Protein AF-T1CTG6-F1 (afdb_monomer_lite)

Sequence (85 aa):
MNLLRRTALAENLHTLDYKPVLHGDNGSTLKATTVLAMMNWLGLRASYSRPRVSDDNAFVEALLRTAKYRPQFPVKGFADLEQAR

Foldseek 3Di:
DVVVVVVCVVVVQLPDPDHEEAEDEPDVVCVPPVNVVVCVVSVHHYHYQDPPDPCSPVPVVVVVVVQCPPPPNDPVDDPDPVRVD

pLDDT: mean 79.33, std 7.98, range [57.03, 90.69]

Radius of gyration: 15.97 Å; chains: 1; bounding box: 33×28×42 Å

Organism: NCBI:txid410659

Structure (mmCIF, N/CA/C/O backbone):
data_AF-T1CTG6-F1
#
_entry.id   AF-T1CTG6-F1
#
loop_
_atom_site.group_PDB
_atom_site.id
_atom_site.type_symbol
_atom_site.label_atom_id
_atom_site.label_alt_id
_atom_site.label_comp_id
_atom_site.label_asym_id
_atom_site.label_entity_id
_atom_site.label_seq_id
_atom_site.pdbx_PDB_ins_code
_atom_site.Cartn_x
_atom_site.Cartn_y
_atom_site.Cartn_z
_atom_site.occupancy
_atom_site.B_iso_or_equiv
_atom_site.auth_seq_id
_atom_site.auth_comp_id
_atom_site.auth_asym_id
_atom_site.auth_atom_id
_atom_site.pdbx_PDB_model_num
ATOM 1 N N . MET A 1 1 ? 2.205 -12.960 1.258 1.00 57.03 1 MET A N 1
ATOM 2 C CA . MET A 1 1 ? 2.612 -13.412 -0.094 1.00 57.03 1 MET A CA 1
ATOM 3 C C . MET A 1 1 ? 1.455 -13.953 -0.945 1.00 57.03 1 MET A C 1
ATOM 5 O O . MET A 1 1 ? 1.451 -13.720 -2.145 1.00 57.03 1 MET A O 1
ATOM 9 N N . ASN A 1 2 ? 0.461 -14.624 -0.346 1.00 72.31 2 ASN A N 1
ATOM 10 C CA . ASN A 1 2 ? -0.705 -15.155 -1.069 1.00 72.31 2 ASN A CA 1
ATOM 11 C C . ASN A 1 2 ? -1.563 -14.053 -1.736 1.00 72.31 2 ASN A C 1
ATOM 13 O O . ASN A 1 2 ? -2.021 -14.222 -2.859 1.00 72.31 2 ASN A O 1
ATOM 17 N N . LEU A 1 3 ? -1.710 -12.890 -1.087 1.00 78.62 3 LEU A N 1
ATOM 18 C CA . LEU A 1 3 ? -2.540 -11.791 -1.595 1.00 78.62 3 LEU A CA 1
ATOM 19 C C . LEU A 1 3 ? -2.083 -11.267 -2.965 1.00 78.62 3 LEU A C 1
ATOM 21 O O . LEU A 1 3 ? -2.867 -11.305 -3.899 1.00 78.62 3 LEU A O 1
ATOM 25 N N . LEU A 1 4 ? -0.815 -10.860 -3.112 1.00 78.31 4 LEU A N 1
ATOM 26 C CA . LEU A 1 4 ? -0.311 -10.290 -4.371 1.00 78.31 4 LEU A CA 1
ATOM 27 C C . LEU A 1 4 ? -0.482 -11.256 -5.551 1.00 78.31 4 LEU A C 1
ATOM 29 O O . LEU A 1 4 ? -0.929 -10.853 -6.619 1.00 78.31 4 LEU A O 1
ATOM 33 N N . ARG A 1 5 ? -0.177 -12.543 -5.341 1.00 79.50 5 ARG A N 1
ATOM 34 C CA . ARG A 1 5 ? -0.361 -13.582 -6.362 1.00 79.50 5 ARG A CA 1
ATOM 35 C C . ARG A 1 5 ? -1.835 -13.757 -6.727 1.00 79.50 5 ARG A C 1
ATOM 37 O O . ARG A 1 5 ? -2.158 -13.836 -7.905 1.00 79.50 5 ARG A O 1
ATOM 44 N N . ARG A 1 6 ? -2.723 -13.815 -5.729 1.00 84.88 6 ARG A N 1
ATOM 45 C CA . ARG A 1 6 ? -4.170 -13.946 -5.947 1.00 84.88 6 ARG A CA 1
ATOM 46 C C . ARG A 1 6 ? -4.735 -12.750 -6.698 1.00 84.88 6 ARG A C 1
ATOM 48 O O . ARG A 1 6 ? -5.453 -12.957 -7.664 1.00 84.88 6 ARG A O 1
ATOM 55 N N . THR A 1 7 ? -4.378 -11.534 -6.294 1.00 83.69 7 THR A N 1
ATOM 56 C CA . THR A 1 7 ? -4.808 -10.306 -6.967 1.00 83.69 7 THR A CA 1
ATOM 57 C C . THR A 1 7 ? -4.283 -10.262 -8.396 1.00 83.69 7 THR A C 1
ATOM 59 O O . THR A 1 7 ? -5.054 -10.030 -9.311 1.00 83.69 7 THR A O 1
ATOM 62 N N . ALA A 1 8 ? -3.005 -10.573 -8.627 1.00 83.81 8 ALA A N 1
ATOM 63 C CA . ALA A 1 8 ? -2.443 -10.542 -9.975 1.00 83.81 8 ALA A CA 1
ATOM 64 C C . ALA A 1 8 ? -3.100 -11.541 -10.941 1.00 83.81 8 ALA A C 1
ATOM 66 O O . ALA A 1 8 ? -3.212 -11.260 -12.134 1.00 83.81 8 ALA A O 1
ATOM 67 N N . LEU A 1 9 ? -3.532 -12.697 -10.433 1.00 84.94 9 LEU A N 1
ATOM 68 C CA . LEU A 1 9 ? -4.291 -13.672 -11.213 1.00 84.94 9 LEU A CA 1
ATOM 69 C C . LEU A 1 9 ? -5.744 -13.233 -11.414 1.00 84.94 9 LEU A C 1
ATOM 71 O O . LEU A 1 9 ? -6.231 -13.307 -12.534 1.00 84.94 9 LEU A O 1
ATOM 75 N N . ALA A 1 10 ? -6.413 -12.746 -10.365 1.00 86.56 10 ALA A N 1
ATOM 76 C CA . ALA A 1 10 ? -7.798 -12.279 -10.441 1.00 86.56 10 ALA A CA 1
ATOM 77 C C . ALA A 1 10 ? -7.963 -11.098 -11.413 1.00 86.56 10 ALA A C 1
ATOM 79 O O . ALA A 1 10 ? -8.920 -11.058 -12.176 1.00 86.56 10 ALA A O 1
ATOM 80 N N . GLU A 1 11 ? -6.991 -10.187 -11.427 1.00 84.50 11 GLU A N 1
ATOM 81 C CA . GLU A 1 11 ? -6.962 -9.007 -12.297 1.00 84.50 11 GLU A CA 1
ATOM 82 C C . GLU A 1 11 ? -6.310 -9.290 -13.665 1.00 84.50 11 GLU A C 1
ATOM 84 O O . GLU A 1 11 ? -6.084 -8.371 -14.446 1.00 84.50 11 GLU A O 1
ATOM 89 N N . ASN A 1 12 ? -5.955 -10.550 -13.960 1.00 86.38 12 ASN A N 1
ATOM 90 C CA . ASN A 1 12 ? -5.290 -10.968 -15.202 1.00 86.38 12 ASN A CA 1
ATOM 91 C C . ASN A 1 12 ? -4.058 -10.119 -15.575 1.00 86.38 12 ASN A C 1
ATOM 93 O O . ASN A 1 12 ? -3.748 -9.916 -16.744 1.00 86.38 12 ASN A O 1
ATOM 97 N N . LEU A 1 13 ? -3.282 -9.661 -14.587 1.00 83.88 13 LEU A N 1
ATOM 98 C CA . LEU A 1 13 ? -2.159 -8.739 -14.824 1.00 83.88 13 LEU A CA 1
ATOM 99 C C . LEU A 1 13 ? -1.063 -9.327 -15.726 1.00 83.88 13 LEU A C 1
ATOM 101 O O . LEU A 1 13 ? -0.254 -8.599 -16.294 1.00 83.88 13 LEU A O 1
ATOM 105 N N . HIS A 1 14 ? -1.025 -10.654 -15.836 1.00 78.88 14 HIS A N 1
ATOM 106 C CA . HIS A 1 14 ? -0.096 -11.395 -16.680 1.00 78.88 14 HIS A CA 1
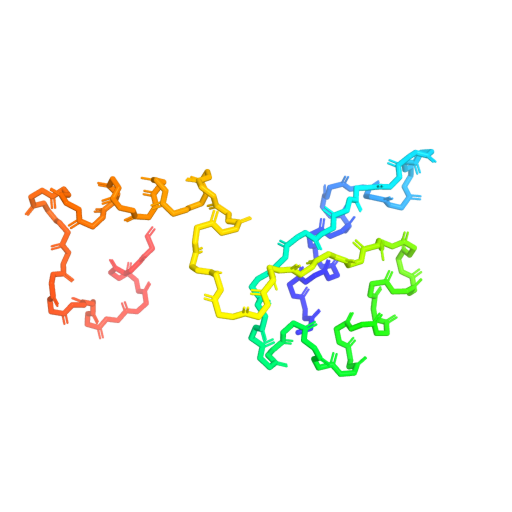ATOM 107 C C . HIS A 1 14 ? -0.431 -11.313 -18.176 1.00 78.88 14 HIS A C 1
ATOM 109 O O . HIS A 1 14 ? 0.460 -11.550 -18.985 1.00 78.88 14 HIS A O 1
ATOM 115 N N . THR A 1 15 ? -1.672 -10.974 -18.542 1.00 82.62 15 THR A N 1
ATOM 116 C CA . THR A 1 15 ? -2.112 -10.848 -19.941 1.00 82.62 15 THR A CA 1
ATOM 117 C C . THR A 1 15 ? -2.068 -9.410 -20.453 1.00 82.62 15 THR A C 1
ATOM 119 O O . THR A 1 15 ? -2.412 -9.172 -21.605 1.00 82.62 15 THR A O 1
ATOM 122 N N . LEU A 1 16 ? -1.711 -8.440 -19.606 1.00 83.12 16 LEU A N 1
ATOM 123 C CA . LEU A 1 16 ? -1.677 -7.028 -19.980 1.00 83.12 16 LEU A CA 1
ATOM 124 C C . LEU A 1 16 ? -0.371 -6.687 -20.706 1.00 83.12 16 LEU A C 1
ATOM 126 O O . LEU A 1 16 ? 0.714 -6.927 -20.171 1.00 83.12 16 LEU A O 1
ATOM 130 N N . ASP A 1 17 ? -0.484 -6.033 -21.863 1.00 83.88 17 ASP A N 1
ATOM 131 C CA . ASP A 1 17 ? 0.666 -5.478 -22.594 1.00 83.88 17 ASP A CA 1
ATOM 132 C C . ASP A 1 17 ? 1.368 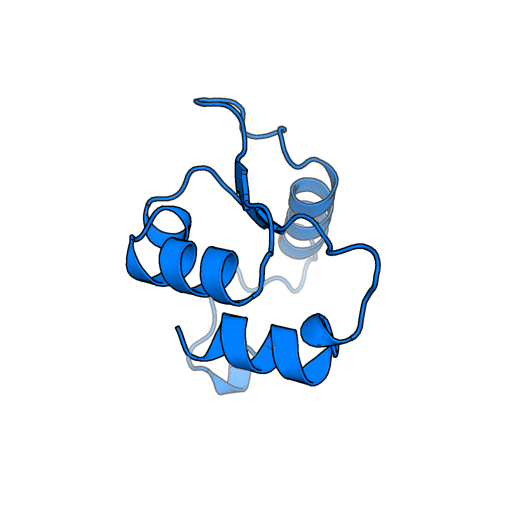-4.371 -21.791 1.00 83.88 17 ASP A C 1
ATOM 134 O O . ASP A 1 17 ? 2.593 -4.244 -21.810 1.00 83.88 17 ASP A O 1
ATOM 138 N N . TYR A 1 18 ? 0.590 -3.589 -21.031 1.00 82.75 18 TYR A N 1
ATOM 139 C CA . TYR A 1 18 ? 1.095 -2.579 -20.107 1.00 82.75 18 TYR A CA 1
ATOM 140 C C . TYR A 1 18 ? 0.764 -2.945 -18.662 1.00 82.75 18 TYR A C 1
ATOM 142 O O . TYR A 1 18 ? -0.397 -2.980 -18.249 1.00 82.75 18 TYR A O 1
ATOM 150 N N . LYS A 1 19 ? 1.810 -3.201 -17.876 1.00 82.69 19 LYS A N 1
ATOM 151 C CA . LYS A 1 19 ? 1.675 -3.642 -16.488 1.00 82.69 19 LYS A CA 1
ATOM 152 C C . LYS A 1 19 ? 1.480 -2.457 -15.538 1.00 82.69 19 LYS A C 1
ATOM 154 O O . LYS A 1 19 ? 2.208 -1.466 -15.644 1.00 82.69 19 LYS A O 1
ATOM 159 N N . PRO A 1 20 ? 0.547 -2.549 -14.574 1.00 83.56 20 PRO A N 1
ATOM 160 C CA . PRO A 1 20 ? 0.336 -1.482 -13.609 1.00 83.56 20 PRO A CA 1
ATOM 161 C C . PRO A 1 20 ? 1.526 -1.347 -12.654 1.00 83.56 20 PRO A C 1
ATOM 163 O O . PRO A 1 20 ? 2.258 -2.299 -12.368 1.00 83.56 20 PRO A O 1
ATOM 166 N N . VAL A 1 21 ? 1.699 -0.136 -12.131 1.00 83.56 21 VAL A N 1
ATOM 167 C CA . VAL A 1 21 ? 2.677 0.161 -11.083 1.00 83.56 21 VAL A CA 1
ATOM 168 C C . VAL A 1 21 ? 1.991 -0.002 -9.738 1.00 83.56 21 VAL A C 1
ATOM 170 O O . VAL A 1 21 ? 0.960 0.619 -9.486 1.00 83.56 21 VAL A O 1
ATOM 173 N N . LEU A 1 22 ? 2.576 -0.806 -8.859 1.00 84.12 22 LEU A N 1
ATOM 174 C CA . LEU A 1 22 ? 2.086 -0.958 -7.499 1.00 84.12 22 LEU A CA 1
ATOM 175 C C . LEU A 1 22 ? 2.745 0.103 -6.618 1.00 84.12 22 LEU A C 1
ATOM 177 O O . LEU A 1 22 ? 3.926 -0.005 -6.288 1.00 84.12 22 LEU A O 1
ATOM 181 N N . HIS A 1 23 ? 1.984 1.144 -6.278 1.00 83.62 23 HIS A N 1
ATOM 182 C CA . HIS A 1 23 ? 2.423 2.179 -5.348 1.00 83.62 23 HIS A CA 1
ATOM 183 C C . HIS A 1 23 ? 2.071 1.787 -3.912 1.00 83.62 23 HIS A C 1
ATOM 185 O O . HIS A 1 23 ? 0.927 1.438 -3.620 1.00 83.62 23 HIS A O 1
ATOM 191 N N . GLY A 1 24 ? 3.054 1.840 -3.021 1.00 78.06 24 GLY A N 1
ATOM 192 C CA . GLY A 1 24 ? 2.899 1.485 -1.619 1.00 78.06 24 GLY A CA 1
ATOM 193 C C . GLY A 1 24 ? 3.556 2.495 -0.689 1.00 78.06 24 GLY A C 1
ATOM 194 O O . GLY A 1 24 ? 4.393 3.299 -1.105 1.00 78.06 24 GLY A O 1
ATOM 195 N N . ASP A 1 25 ? 3.190 2.435 0.589 1.00 73.31 25 ASP A N 1
ATOM 196 C CA . ASP A 1 25 ? 3.905 3.197 1.602 1.00 73.31 25 ASP A CA 1
ATOM 197 C C . ASP A 1 25 ? 5.359 2.711 1.715 1.00 73.31 25 ASP A C 1
ATOM 199 O O . ASP A 1 25 ? 5.753 1.634 1.254 1.00 73.31 25 ASP A O 1
ATOM 203 N N . ASN A 1 26 ? 6.202 3.526 2.339 1.00 65.50 26 ASN A N 1
ATOM 204 C CA . ASN A 1 26 ? 7.611 3.195 2.526 1.00 65.50 26 ASN A CA 1
ATOM 205 C C . ASN A 1 26 ? 7.837 2.141 3.638 1.00 65.50 26 ASN A C 1
ATOM 207 O O . ASN A 1 26 ? 8.967 2.006 4.133 1.00 65.50 26 ASN A O 1
ATOM 211 N N . GLY A 1 27 ? 6.778 1.427 4.040 1.00 64.38 27 GLY A N 1
ATOM 212 C CA . GLY A 1 27 ? 6.757 0.436 5.104 1.00 64.38 27 GLY A CA 1
ATOM 213 C C . GLY A 1 27 ? 7.614 -0.790 4.791 1.00 64.38 27 GLY A C 1
ATOM 214 O O . GLY A 1 27 ? 7.798 -1.197 3.641 1.00 64.38 27 GLY A O 1
ATOM 215 N N . SER A 1 28 ? 8.158 -1.407 5.838 1.00 57.91 28 SER A N 1
ATOM 216 C CA . SER A 1 28 ? 9.057 -2.566 5.732 1.00 57.91 28 SER A CA 1
ATOM 217 C C . SER A 1 28 ? 8.412 -3.772 5.036 1.00 57.91 28 SER A C 1
ATOM 219 O O . SER A 1 28 ? 9.103 -4.531 4.360 1.00 57.91 28 SER A O 1
ATOM 221 N N . THR A 1 29 ? 7.087 -3.919 5.125 1.00 60.72 29 THR A N 1
ATOM 222 C CA . THR A 1 29 ? 6.330 -5.032 4.532 1.00 60.72 29 THR A CA 1
ATOM 223 C C . THR A 1 29 ? 6.368 -5.036 3.000 1.00 60.72 29 THR A C 1
ATOM 225 O O . THR A 1 29 ? 6.530 -6.095 2.396 1.00 60.72 29 THR A O 1
ATOM 228 N N . LEU A 1 30 ? 6.266 -3.868 2.357 1.00 59.03 30 LEU A N 1
ATOM 229 C CA . LEU A 1 30 ? 6.332 -3.725 0.893 1.00 59.03 30 LEU A CA 1
ATOM 230 C C . LEU A 1 30 ? 7.773 -3.741 0.354 1.00 59.03 30 LEU A C 1
ATOM 232 O O . LEU A 1 30 ? 7.987 -3.918 -0.846 1.00 59.03 30 LEU A O 1
ATOM 236 N N . LYS A 1 31 ? 8.760 -3.596 1.244 1.00 60.66 31 LYS A N 1
ATOM 237 C CA . LYS A 1 31 ? 10.195 -3.753 0.963 1.00 60.66 31 LYS A CA 1
ATOM 238 C C . LYS A 1 31 ? 10.710 -5.166 1.232 1.00 60.66 31 LYS A C 1
ATOM 240 O O . LYS A 1 31 ? 11.874 -5.448 0.960 1.00 60.66 31 LYS A O 1
ATOM 245 N N . ALA A 1 32 ? 9.872 -6.055 1.767 1.00 70.81 32 ALA A N 1
ATOM 246 C CA . ALA A 1 32 ? 10.267 -7.427 2.033 1.00 70.81 32 ALA A CA 1
ATOM 247 C C . ALA A 1 32 ? 10.685 -8.119 0.725 1.00 70.81 32 ALA A C 1
ATOM 249 O O . ALA A 1 32 ? 9.940 -8.118 -0.260 1.00 70.81 32 ALA A O 1
ATOM 250 N N . THR A 1 33 ? 11.860 -8.750 0.737 1.00 69.62 33 THR A N 1
ATOM 251 C CA . THR A 1 33 ? 12.504 -9.389 -0.424 1.00 69.62 33 THR A CA 1
ATOM 252 C C . THR A 1 33 ? 11.559 -10.314 -1.186 1.00 69.62 33 THR A C 1
ATOM 254 O O . THR A 1 33 ? 11.552 -10.344 -2.412 1.00 69.62 33 THR A O 1
ATOM 257 N N . THR A 1 34 ? 10.698 -11.031 -0.467 1.00 75.25 34 THR A N 1
ATOM 258 C CA . THR A 1 34 ? 9.736 -11.971 -1.043 1.00 75.25 34 THR A CA 1
ATOM 259 C C . THR A 1 34 ? 8.628 -11.276 -1.845 1.00 75.25 34 THR A C 1
ATOM 261 O O . THR A 1 34 ? 8.178 -11.802 -2.861 1.00 75.25 34 THR A O 1
ATOM 264 N N . VAL A 1 35 ? 8.174 -10.092 -1.420 1.00 76.44 35 VAL A N 1
ATOM 265 C CA . VAL A 1 35 ? 7.160 -9.309 -2.147 1.00 76.44 35 VAL A CA 1
ATOM 266 C C . VAL A 1 35 ? 7.771 -8.727 -3.419 1.00 76.44 35 VAL A C 1
ATOM 268 O O . VAL A 1 35 ? 7.189 -8.879 -4.489 1.00 76.44 35 VAL A O 1
ATOM 271 N N . LEU A 1 36 ? 8.972 -8.157 -3.314 1.00 79.19 36 LEU A N 1
ATOM 272 C CA . LEU A 1 36 ? 9.740 -7.663 -4.459 1.00 79.19 36 LEU A CA 1
ATOM 273 C C . LEU A 1 36 ? 10.018 -8.767 -5.487 1.00 79.19 36 LEU A C 1
ATOM 275 O O . LEU A 1 36 ? 9.792 -8.569 -6.676 1.00 79.19 36 LEU A O 1
ATOM 279 N N . ALA A 1 37 ? 10.431 -9.956 -5.038 1.00 80.44 37 ALA A N 1
ATOM 280 C CA . ALA A 1 37 ? 10.663 -11.102 -5.915 1.00 80.44 37 ALA A CA 1
ATOM 281 C C . ALA A 1 37 ? 9.393 -11.521 -6.677 1.00 80.44 37 ALA A C 1
ATOM 283 O O . ALA A 1 37 ? 9.459 -11.821 -7.867 1.00 80.44 37 ALA A O 1
ATOM 284 N N . MET A 1 38 ? 8.229 -11.494 -6.022 1.00 81.62 38 MET A N 1
ATOM 285 C CA . MET A 1 38 ? 6.948 -11.789 -6.673 1.00 81.62 38 MET A CA 1
ATOM 286 C C . MET A 1 38 ? 6.530 -10.692 -7.655 1.00 81.62 38 MET A C 1
ATOM 288 O O . MET A 1 38 ? 6.062 -11.010 -8.743 1.00 81.62 38 MET A O 1
ATOM 292 N N . MET A 1 39 ? 6.715 -9.415 -7.309 1.00 83.50 39 MET A N 1
ATOM 293 C CA . MET A 1 39 ? 6.460 -8.312 -8.241 1.00 83.50 39 MET A CA 1
ATOM 294 C C . MET A 1 39 ? 7.343 -8.439 -9.488 1.00 83.50 39 MET A C 1
ATOM 296 O O . MET A 1 39 ? 6.823 -8.367 -10.596 1.00 83.50 39 MET A O 1
ATOM 300 N N . ASN A 1 40 ? 8.634 -8.740 -9.315 1.00 82.06 40 ASN A N 1
ATOM 301 C CA . ASN A 1 40 ? 9.560 -8.991 -10.421 1.00 82.06 40 ASN A CA 1
ATOM 302 C C . ASN A 1 40 ? 9.118 -10.179 -11.281 1.00 82.06 40 ASN A C 1
ATOM 304 O O . ASN A 1 40 ? 9.084 -10.063 -12.502 1.00 82.06 40 ASN A O 1
ATOM 308 N N . TRP A 1 41 ? 8.722 -11.296 -10.660 1.00 80.94 41 TRP A N 1
ATOM 309 C CA . TRP A 1 41 ? 8.219 -12.467 -11.384 1.00 80.94 41 TRP A CA 1
ATOM 310 C C . TRP A 1 41 ? 6.960 -12.148 -12.206 1.00 80.94 41 TRP A C 1
ATOM 312 O O . TRP A 1 41 ? 6.811 -12.618 -13.330 1.00 80.94 41 TRP A O 1
ATOM 322 N N . LEU A 1 42 ? 6.084 -11.288 -11.683 1.00 81.00 42 LEU A N 1
ATOM 323 C CA . LEU A 1 42 ? 4.891 -10.801 -12.379 1.00 81.00 42 LEU A CA 1
ATOM 324 C C . LEU A 1 42 ? 5.185 -9.655 -13.363 1.00 81.00 42 LEU A C 1
ATOM 326 O O . LEU A 1 42 ? 4.293 -9.254 -14.109 1.00 81.00 42 LEU A O 1
ATOM 330 N N . GLY A 1 43 ? 6.409 -9.121 -13.400 1.00 82.38 43 GLY A N 1
ATOM 331 C CA . GLY A 1 43 ? 6.800 -7.930 -14.164 1.00 82.38 43 GLY A CA 1
ATOM 332 C C . GLY A 1 43 ? 6.136 -6.627 -13.700 1.00 82.38 43 GLY A C 1
ATOM 333 O O . GLY A 1 43 ? 6.022 -5.690 -14.484 1.00 82.38 43 GLY A O 1
ATOM 334 N N . LEU A 1 44 ? 5.660 -6.570 -12.457 1.00 85.62 44 LEU A N 1
ATOM 335 C CA . LEU A 1 44 ? 5.069 -5.374 -11.860 1.00 85.62 44 LEU A CA 1
ATOM 336 C C . LEU A 1 44 ? 6.168 -4.459 -11.319 1.00 85.62 44 LEU A C 1
ATOM 338 O O . LEU A 1 44 ? 7.089 -4.913 -10.640 1.00 85.62 44 LEU A O 1
ATOM 342 N N . ARG A 1 45 ? 6.045 -3.152 -11.565 1.00 84.19 45 ARG A N 1
ATOM 343 C CA . ARG A 1 45 ? 6.963 -2.155 -11.001 1.00 84.19 45 ARG A CA 1
ATOM 344 C C . ARG A 1 45 ? 6.457 -1.686 -9.641 1.00 84.19 45 ARG A C 1
ATOM 346 O O . ARG A 1 45 ? 5.309 -1.264 -9.533 1.00 84.19 45 ARG A O 1
ATOM 353 N N . ALA A 1 46 ? 7.324 -1.701 -8.633 1.00 80.69 46 ALA A N 1
ATOM 354 C CA . ALA A 1 46 ? 7.044 -1.082 -7.342 1.00 80.69 46 ALA A CA 1
ATOM 355 C C . ALA A 1 46 ? 7.337 0.426 -7.386 1.00 80.69 46 ALA A C 1
ATOM 357 O O . ALA A 1 46 ? 8.335 0.863 -7.962 1.00 80.69 46 ALA A O 1
ATOM 358 N N . SER A 1 47 ? 6.479 1.217 -6.755 1.00 82.25 47 SER A N 1
ATOM 359 C CA . SER A 1 47 ? 6.708 2.627 -6.448 1.00 82.25 47 SER A CA 1
ATOM 360 C C . SER A 1 47 ? 6.451 2.837 -4.960 1.00 82.25 47 SER A C 1
ATOM 362 O O . SER A 1 47 ? 5.581 2.187 -4.385 1.00 82.25 47 SER A O 1
ATOM 364 N N . TYR A 1 48 ? 7.218 3.721 -4.332 1.00 77.88 48 TYR A N 1
ATOM 365 C CA . TYR A 1 48 ? 7.140 3.957 -2.896 1.00 77.88 48 TYR A CA 1
ATOM 366 C C . TYR A 1 48 ? 6.969 5.437 -2.610 1.00 77.88 48 TYR A C 1
ATOM 368 O O . TYR A 1 48 ? 7.567 6.266 -3.301 1.00 77.88 48 TYR A O 1
ATOM 376 N N . SER A 1 49 ? 6.208 5.750 -1.563 1.00 74.38 49 SER A N 1
ATOM 377 C CA . SER A 1 49 ? 6.124 7.109 -1.032 1.00 74.38 49 SER A CA 1
ATOM 378 C C . SER A 1 49 ? 7.511 7.637 -0.648 1.00 74.38 49 SER A C 1
ATOM 380 O O . SER A 1 49 ? 8.352 6.888 -0.148 1.00 74.38 49 SER A O 1
ATOM 382 N N . ARG A 1 50 ? 7.777 8.927 -0.838 1.00 76.75 50 ARG A N 1
ATOM 383 C CA . ARG A 1 50 ? 9.037 9.577 -0.463 1.00 76.75 50 ARG A CA 1
ATOM 384 C C . ARG A 1 50 ? 9.291 9.471 1.048 1.00 76.75 50 ARG A C 1
ATOM 386 O O . ARG A 1 50 ? 8.354 9.505 1.848 1.00 76.75 50 ARG A O 1
ATOM 393 N N . PRO A 1 51 ? 10.557 9.339 1.488 1.00 71.75 51 PRO A N 1
ATOM 394 C CA . PRO A 1 51 ? 10.877 9.324 2.911 1.00 71.75 51 PRO A CA 1
ATOM 395 C C . PRO A 1 51 ? 10.364 10.588 3.611 1.00 71.75 51 PRO A C 1
ATOM 397 O O . PRO A 1 51 ? 10.663 11.696 3.175 1.00 71.75 51 PRO A O 1
ATOM 400 N N . ARG A 1 52 ? 9.647 10.407 4.729 1.00 65.19 52 ARG A N 1
ATOM 401 C CA . ARG A 1 52 ? 9.111 11.486 5.585 1.00 65.19 52 ARG A CA 1
ATOM 402 C C . ARG A 1 52 ? 8.048 12.381 4.927 1.00 65.19 52 ARG A C 1
ATOM 404 O O . ARG A 1 52 ? 7.831 13.492 5.397 1.00 65.19 52 ARG A O 1
ATOM 411 N N . VAL A 1 53 ? 7.366 11.898 3.888 1.00 65.62 53 VAL A N 1
ATOM 412 C CA . VAL A 1 53 ? 6.202 12.568 3.287 1.00 65.62 53 VAL A CA 1
ATOM 413 C C . VAL A 1 53 ? 4.980 11.681 3.504 1.00 65.62 53 VAL A C 1
ATOM 415 O O . VAL A 1 53 ? 4.906 10.602 2.925 1.00 65.62 53 VAL A O 1
ATOM 418 N N . SER A 1 54 ? 4.053 12.100 4.371 1.00 59.97 54 SER A N 1
ATOM 419 C CA . SER A 1 54 ? 2.788 11.378 4.580 1.00 59.97 54 SER A CA 1
ATOM 420 C C . SER A 1 54 ? 1.882 11.498 3.351 1.00 59.97 54 SER A C 1
ATOM 422 O O . SER A 1 54 ? 1.425 10.497 2.819 1.00 59.97 54 SER A O 1
ATOM 424 N N . ASP A 1 55 ? 1.785 12.701 2.784 1.00 64.38 55 ASP A N 1
ATOM 425 C CA . ASP A 1 55 ? 0.867 13.036 1.683 1.00 64.38 55 ASP A CA 1
ATOM 426 C C . ASP A 1 55 ? 1.324 12.554 0.289 1.00 64.38 55 ASP A C 1
ATOM 428 O O . ASP A 1 55 ? 0.886 13.046 -0.747 1.00 64.38 55 ASP A O 1
ATOM 432 N N . ASP A 1 56 ? 2.235 11.581 0.214 1.00 72.31 56 ASP A N 1
ATOM 433 C CA . ASP A 1 56 ? 2.688 11.059 -1.084 1.00 72.31 56 ASP A CA 1
ATOM 434 C C . ASP A 1 56 ? 1.645 10.127 -1.735 1.00 72.31 56 ASP A C 1
ATOM 436 O O . ASP A 1 56 ? 1.838 9.665 -2.857 1.00 72.31 56 ASP A O 1
ATOM 440 N N . ASN A 1 57 ? 0.521 9.876 -1.049 1.00 76.19 57 ASN A N 1
ATOM 441 C CA . ASN A 1 57 ? -0.633 9.137 -1.556 1.00 76.19 57 ASN A CA 1
ATOM 442 C C . ASN A 1 57 ? -1.965 9.814 -1.172 1.00 76.19 57 ASN A C 1
ATOM 444 O O . ASN A 1 57 ? -2.827 9.210 -0.525 1.00 76.19 57 ASN A O 1
ATOM 448 N N . ALA A 1 58 ? -2.137 11.072 -1.593 1.00 79.81 58 ALA A N 1
ATOM 449 C CA . ALA A 1 58 ? -3.300 11.911 -1.287 1.00 79.81 58 ALA A CA 1
ATOM 450 C C . ALA A 1 58 ? -4.659 11.216 -1.508 1.00 79.81 58 ALA A C 1
ATOM 452 O O . ALA A 1 58 ? -5.600 11.422 -0.740 1.00 79.81 58 ALA A O 1
ATOM 453 N N . PHE A 1 59 ? -4.774 10.357 -2.531 1.00 82.12 59 PHE A N 1
ATOM 454 C CA . PHE A 1 59 ? -6.001 9.603 -2.804 1.00 82.12 59 PHE A CA 1
ATOM 455 C C . PHE A 1 59 ? -6.336 8.615 -1.678 1.00 82.12 59 PHE A C 1
ATOM 457 O O . PHE A 1 59 ? -7.443 8.641 -1.136 1.00 82.12 59 PHE A O 1
ATOM 464 N N . VAL A 1 60 ? -5.381 7.761 -1.295 1.00 82.06 60 VAL A N 1
ATOM 465 C CA . VAL A 1 60 ? -5.591 6.780 -0.220 1.00 82.06 60 VAL A CA 1
ATOM 466 C C . VAL A 1 60 ? -5.725 7.478 1.131 1.00 82.06 60 VAL A C 1
ATOM 468 O O . VAL A 1 60 ? -6.578 7.090 1.929 1.00 82.06 60 VAL A O 1
ATOM 471 N N . GLU A 1 61 ? -4.960 8.541 1.388 1.00 81.75 61 GLU A N 1
ATOM 472 C CA . GLU A 1 61 ? -5.091 9.316 2.625 1.00 81.75 61 GLU A CA 1
ATOM 473 C C . GLU A 1 61 ? -6.469 9.979 2.750 1.00 81.75 61 GLU A C 1
ATOM 475 O O . GLU A 1 61 ? -7.101 9.885 3.805 1.00 81.75 61 GLU A O 1
ATOM 480 N N . ALA A 1 62 ? -6.985 10.593 1.680 1.00 85.56 62 ALA A N 1
ATOM 481 C CA . ALA A 1 62 ? -8.319 11.190 1.670 1.00 85.56 62 ALA A CA 1
ATOM 482 C C . ALA A 1 62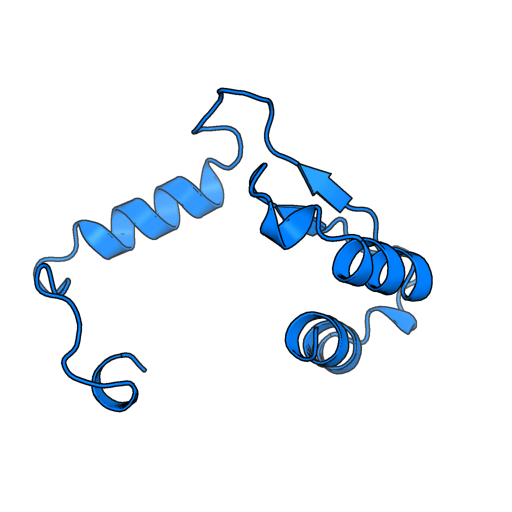 ? -9.423 10.143 1.876 1.00 85.56 62 ALA A C 1
ATOM 484 O O . ALA A 1 62 ? -10.380 10.397 2.617 1.00 85.56 62 ALA A O 1
ATOM 485 N N . LEU A 1 63 ? -9.273 8.959 1.273 1.00 86.38 63 LEU A N 1
ATOM 486 C CA . LEU A 1 63 ? -10.187 7.835 1.464 1.00 86.38 63 LEU A CA 1
ATOM 487 C C . LEU A 1 63 ? -10.192 7.366 2.927 1.00 86.38 63 LEU A C 1
ATOM 489 O O . LEU A 1 63 ? -11.251 7.290 3.552 1.00 86.38 63 LEU A O 1
ATOM 493 N N . LEU A 1 64 ? -9.013 7.106 3.501 1.00 85.56 64 LEU A N 1
ATOM 494 C CA . LEU A 1 64 ? -8.874 6.657 4.889 1.00 85.56 64 LEU A CA 1
ATOM 495 C C . LEU A 1 64 ? -9.348 7.717 5.884 1.00 85.56 64 LEU A C 1
ATOM 497 O O . LEU A 1 64 ? -9.968 7.383 6.894 1.00 85.56 64 LEU A O 1
ATOM 501 N N . ARG A 1 65 ? -9.091 8.997 5.601 1.00 86.12 65 ARG A N 1
ATOM 502 C CA . ARG A 1 65 ? -9.620 10.117 6.381 1.00 86.12 65 ARG A CA 1
ATOM 503 C C . ARG A 1 65 ? -11.144 10.098 6.348 1.00 86.12 65 ARG A C 1
ATOM 505 O O . ARG A 1 65 ? -11.766 10.027 7.397 1.00 86.12 65 ARG A O 1
ATOM 512 N N . THR A 1 66 ? -11.755 10.060 5.171 1.00 87.69 66 THR A N 1
ATOM 513 C CA . THR A 1 66 ? -13.220 9.989 5.048 1.00 87.69 66 THR A CA 1
ATOM 514 C C . THR A 1 66 ? -13.807 8.819 5.843 1.00 87.69 66 THR A C 1
ATOM 516 O O . THR A 1 66 ? -14.786 8.998 6.565 1.00 87.69 66 THR A O 1
ATOM 519 N N . ALA A 1 67 ? -13.176 7.642 5.785 1.00 86.25 67 ALA A N 1
ATOM 520 C CA . ALA A 1 67 ? -13.613 6.474 6.546 1.00 86.25 67 ALA A CA 1
ATOM 521 C C . ALA A 1 67 ? -13.542 6.695 8.071 1.00 86.25 67 ALA A C 1
ATOM 523 O O . ALA A 1 67 ? -14.498 6.382 8.777 1.00 86.25 67 ALA A O 1
ATOM 524 N N . LYS A 1 68 ? -12.443 7.276 8.576 1.00 84.38 68 LYS A N 1
ATOM 525 C CA . LYS A 1 68 ? -12.216 7.514 10.015 1.00 84.38 68 LYS A CA 1
ATOM 526 C C . LYS A 1 68 ? -13.136 8.569 10.627 1.00 84.38 68 LYS A C 1
ATOM 528 O O . LYS A 1 68 ? -13.462 8.474 11.803 1.00 84.38 68 LYS A O 1
ATO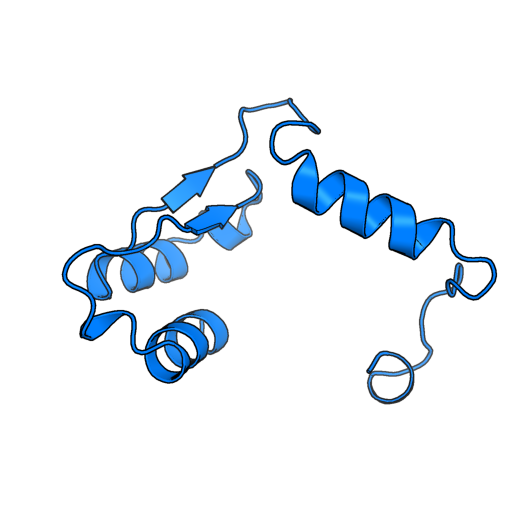M 533 N N . TYR A 1 69 ? -13.533 9.577 9.854 1.00 84.31 69 TYR A N 1
ATOM 534 C CA . TYR A 1 69 ? -14.376 10.675 10.344 1.00 84.31 69 TYR A CA 1
ATOM 535 C C . TYR A 1 69 ? -15.879 10.369 10.258 1.00 84.31 69 TYR A C 1
ATOM 537 O O . TYR A 1 69 ? -16.704 11.198 10.646 1.00 84.31 69 TYR A O 1
ATOM 545 N N . ARG A 1 70 ? -16.266 9.180 9.779 1.00 83.88 70 ARG A N 1
ATOM 546 C CA . ARG A 1 70 ? -17.663 8.744 9.799 1.00 83.88 70 ARG A CA 1
ATOM 547 C C . ARG A 1 70 ? -18.112 8.537 11.257 1.00 83.88 70 ARG A C 1
ATOM 549 O O . ARG A 1 70 ? -17.409 7.855 11.994 1.00 83.88 70 ARG A O 1
ATOM 556 N N . PRO A 1 71 ? -19.301 9.012 11.678 1.00 80.69 71 PRO A N 1
ATOM 557 C CA . PRO A 1 71 ? -19.770 8.871 13.066 1.00 80.69 71 PRO A CA 1
ATOM 558 C C . PRO A 1 71 ? -19.841 7.425 13.580 1.00 80.69 71 PRO A C 1
ATOM 560 O O . PRO A 1 71 ? -19.778 7.180 14.777 1.00 80.69 71 PRO A O 1
ATOM 563 N N . GLN A 1 72 ? -19.987 6.469 12.663 1.00 82.94 72 GLN A N 1
ATOM 564 C CA . GLN A 1 72 ? -20.068 5.033 12.944 1.00 82.94 72 GLN A CA 1
ATOM 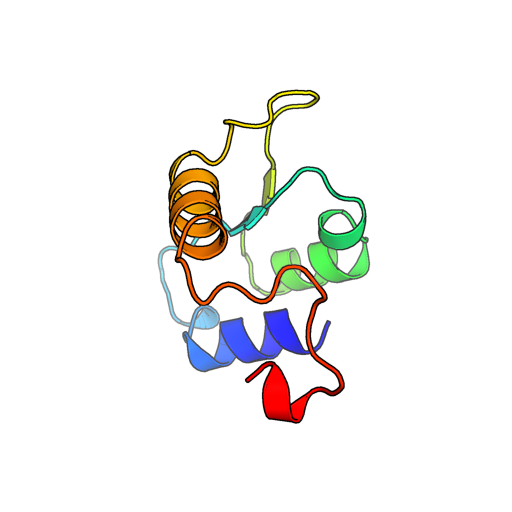565 C C . GLN A 1 72 ? -18.690 4.357 12.982 1.00 82.94 72 GLN A C 1
ATOM 567 O O . GLN A 1 72 ? -18.620 3.144 13.156 1.00 82.94 72 GLN A O 1
ATOM 572 N N . PHE A 1 73 ? -17.599 5.102 12.768 1.00 82.38 73 PHE A N 1
ATOM 573 C CA . PHE A 1 73 ? -16.263 4.526 12.767 1.00 82.38 73 PHE A CA 1
ATOM 574 C C . PHE A 1 73 ? -15.934 3.975 14.165 1.00 82.38 73 PHE A C 1
ATOM 576 O O . PHE A 1 73 ? -15.999 4.715 15.152 1.00 82.38 73 PHE A O 1
ATOM 583 N N . PRO A 1 74 ? -15.578 2.687 14.285 1.00 84.19 74 PRO A N 1
ATOM 584 C CA . PRO A 1 74 ? -15.357 2.059 15.577 1.00 84.19 74 PRO A CA 1
ATOM 585 C C . PRO A 1 74 ? -14.008 2.495 16.151 1.00 84.19 74 PRO A C 1
ATOM 587 O O . PRO A 1 74 ? -12.971 1.881 15.912 1.00 84.19 74 PRO A O 1
ATOM 590 N N . VAL A 1 75 ? -14.019 3.562 16.955 1.00 82.94 75 VAL A N 1
ATOM 591 C CA . VAL A 1 75 ? -12.815 4.129 17.596 1.00 82.94 75 VAL A CA 1
ATOM 592 C C . VAL A 1 75 ? -12.094 3.107 18.485 1.00 82.94 75 VAL A C 1
ATOM 594 O O . VAL A 1 75 ? -10.874 3.145 18.610 1.00 82.94 75 VAL A O 1
ATOM 597 N N . LYS A 1 76 ? -12.840 2.169 19.083 1.00 86.56 76 LYS A N 1
ATOM 598 C CA . LYS A 1 76 ? -12.297 1.088 19.925 1.00 86.56 76 LYS A CA 1
ATOM 599 C C . LYS A 1 76 ? -11.854 -0.150 19.130 1.00 86.56 76 LYS A C 1
ATOM 601 O O . LYS A 1 76 ? -11.391 -1.110 19.736 1.00 86.56 76 LYS A O 1
ATOM 606 N N . GLY A 1 77 ? -11.978 -0.129 17.802 1.00 85.00 77 GLY A N 1
ATOM 607 C CA . GLY A 1 77 ? -11.769 -1.295 16.948 1.00 85.00 77 GLY A CA 1
ATOM 608 C C . GLY A 1 77 ? -12.933 -2.288 16.997 1.00 8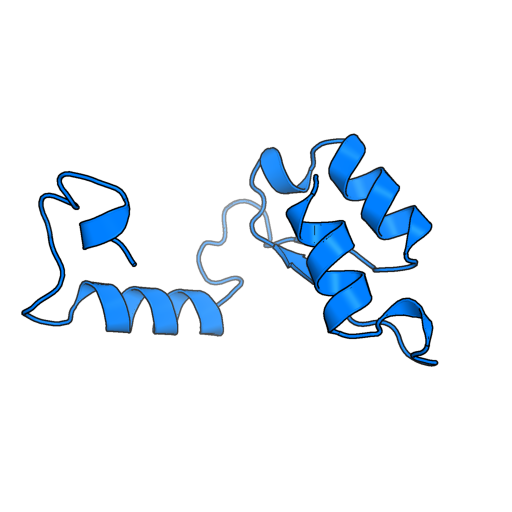5.00 77 GLY A C 1
ATOM 609 O O . GLY A 1 77 ? -13.999 -1.997 17.541 1.00 85.00 77 GLY A O 1
ATOM 610 N N . PHE A 1 78 ? -12.713 -3.454 16.398 1.00 88.62 78 PHE A N 1
ATOM 611 C CA . PHE A 1 78 ? -13.671 -4.558 16.328 1.00 88.62 78 PHE A CA 1
ATOM 612 C C . PHE A 1 78 ? -13.268 -5.668 17.304 1.00 88.62 78 PHE A C 1
ATOM 614 O O . PHE A 1 78 ? -12.074 -5.868 17.535 1.00 88.62 78 PHE A O 1
ATOM 621 N N . ALA A 1 79 ? -14.243 -6.384 17.872 1.00 87.94 79 ALA A N 1
ATOM 622 C CA . ALA A 1 79 ? -13.963 -7.470 18.815 1.00 87.94 79 ALA A CA 1
ATOM 623 C C . ALA A 1 79 ? -13.388 -8.717 18.121 1.00 87.94 79 ALA A C 1
ATOM 625 O O . ALA A 1 79 ? -12.596 -9.449 18.713 1.00 87.94 79 ALA A O 1
ATOM 626 N N . ASP A 1 80 ? -13.759 -8.936 16.860 1.00 90.69 80 ASP A N 1
ATOM 627 C CA . ASP A 1 80 ? -13.337 -10.072 16.050 1.00 90.69 80 ASP A CA 1
ATOM 628 C C . ASP A 1 80 ? -13.335 -9.730 14.546 1.00 90.69 80 ASP A C 1
ATOM 630 O O . ASP A 1 80 ? -13.666 -8.618 14.124 1.00 90.69 80 ASP A O 1
ATOM 634 N N . LEU A 1 81 ? -12.904 -10.696 13.729 1.00 85.38 81 LEU A N 1
ATOM 635 C CA . LEU A 1 81 ? -12.823 -10.552 12.274 1.00 85.38 81 LEU A CA 1
ATOM 636 C C . LEU A 1 81 ? -14.188 -10.505 11.582 1.00 85.38 81 LEU A C 1
ATOM 638 O O . LEU A 1 81 ? -14.252 -9.958 10.484 1.00 85.38 81 LEU A O 1
ATOM 642 N N . GLU A 1 82 ? -15.241 -11.094 12.155 1.00 89.88 82 GLU A N 1
ATOM 643 C CA . GLU A 1 82 ? -16.573 -11.046 11.543 1.00 89.88 82 GLU A CA 1
ATOM 644 C C . GLU A 1 82 ? -17.170 -9.651 11.670 1.00 89.88 82 GLU A C 1
ATOM 646 O O . GLU A 1 82 ? -17.726 -9.139 10.706 1.00 89.88 82 GLU A O 1
ATOM 651 N N . GLN A 1 83 ? -16.962 -8.987 12.807 1.00 84.12 83 GLN A N 1
ATOM 652 C CA . GLN A 1 83 ? -17.388 -7.603 12.999 1.00 84.12 83 GLN A CA 1
ATOM 653 C C . GLN A 1 83 ? -16.618 -6.600 12.130 1.00 84.12 83 GLN A C 1
ATOM 655 O O . GLN A 1 83 ? -17.121 -5.508 11.877 1.00 84.12 83 GLN A O 1
ATOM 660 N N . ALA A 1 84 ? -15.402 -6.947 11.697 1.00 83.62 84 ALA A N 1
ATOM 661 C CA . ALA A 1 84 ? -14.530 -6.079 10.907 1.00 83.62 84 ALA A CA 1
ATOM 662 C C . ALA A 1 84 ? -14.737 -6.168 9.381 1.00 83.62 84 ALA A C 1
ATOM 664 O O . ALA A 1 84 ? -14.090 -5.411 8.652 1.00 83.62 84 ALA A O 1
ATOM 665 N N . ARG A 1 85 ? -15.551 -7.113 8.894 1.00 79.00 85 ARG A N 1
ATOM 666 C CA . ARG A 1 85 ? -15.811 -7.354 7.463 1.00 79.00 85 ARG A CA 1
ATOM 667 C C . ARG A 1 85 ? -17.056 -6.628 6.979 1.00 79.00 85 ARG A C 1
ATOM 669 O O . ARG A 1 85 ? -17.001 -6.164 5.819 1.00 79.00 85 ARG A O 1
#

InterPro domains:
  IPR012337 Ribonuclease H-like superfamily [SSF53098] (11-74)
  IPR036397 Ribonuclease H superfamily [G3DSA:3.30.420.10] (4-77)

Secondary structure (DSSP, 8-state):
-HHHHHHHHHTTGGG-SSPPEEEE-S-TTTT-HHHHHHHHHHTPEEEEPPTT-GGGGHHHHHHHHHHHTSTT--TT--SSTTTT-